Protein AF-A0A268TQ24-F1 (afdb_monomer_lite)

Secondary structure (DSSP, 8-state):
------HHHHHHHHHHHTT--GGGEEEETTEEEETTTEEEEE-SSEEEEEEEEEEE-SSSEEEEEEEEEEEEEEETTEEEEEEEEEEE-

pLDDT: mean 83.7, std 11.52, range [35.84, 94.69]

Sequence (89 aa):
MMETLAPNKIFASILLSMGKDPNRMRKQEGVYKYGNKVIFYPKANILTTKEHISKYMGWGYERLTEEKDFLITILPNKIQLKQVKTITY

Foldseek 3Di:
DPDPPDPLRVVCQVCVVVVHHPVQWDDDPQWIDRPPFWIWHDDDFKIKIKGWDWDDDPPDTDIKIKIWIWGWDDDPVDIDTDTDDIDID

Structure (mmCIF, N/CA/C/O backbone):
data_AF-A0A268TQ24-F1
#
_entry.id   AF-A0A268TQ24-F1
#
loop_
_atom_site.group_PDB
_atom_site.id
_atom_site.type_symbol
_atom_site.label_atom_id
_atom_site.label_alt_id
_atom_site.label_comp_id
_atom_site.label_asym_id
_atom_site.label_entity_id
_atom_site.label_seq_id
_atom_site.pdbx_PDB_ins_code
_atom_site.Cartn_x
_atom_site.Cartn_y
_atom_site.Cartn_z
_atom_site.occupancy
_atom_site.B_iso_or_equiv
_atom_site.auth_seq_id
_atom_site.auth_comp_id
_atom_site.auth_asym_id
_atom_site.auth_atom_id
_atom_site.pdbx_PDB_model_num
ATOM 1 N N . MET A 1 1 ? -21.627 0.409 21.352 1.00 35.84 1 MET A N 1
ATOM 2 C CA . MET A 1 1 ? -20.217 0.262 21.771 1.00 35.84 1 MET A CA 1
ATOM 3 C C . MET A 1 1 ? -19.364 0.288 20.517 1.00 35.84 1 MET A C 1
ATOM 5 O O . MET A 1 1 ? -19.603 -0.529 19.641 1.00 35.84 1 MET A O 1
ATOM 9 N N . MET A 1 2 ? -18.462 1.261 20.373 1.00 40.41 2 MET A N 1
ATOM 10 C CA . MET A 1 2 ? -17.476 1.250 19.286 1.00 40.41 2 MET A CA 1
ATOM 11 C C . MET A 1 2 ? -16.446 0.176 19.628 1.00 40.41 2 MET A C 1
ATOM 13 O O . MET A 1 2 ? -15.643 0.371 20.536 1.00 40.41 2 MET A O 1
ATOM 17 N N . GLU A 1 3 ? -16.503 -0.970 18.954 1.00 45.81 3 GLU A N 1
ATOM 18 C CA . GLU A 1 3 ? -15.416 -1.941 19.018 1.00 45.81 3 GLU A CA 1
ATOM 19 C C . GLU A 1 3 ? -14.161 -1.275 18.451 1.00 45.81 3 GLU A C 1
ATOM 21 O O . GLU A 1 3 ? -14.076 -0.963 17.261 1.00 45.81 3 GLU A O 1
ATOM 26 N N . THR A 1 4 ? -13.186 -1.009 19.313 1.00 48.09 4 THR A N 1
ATOM 27 C CA . THR A 1 4 ? -11.857 -0.566 18.909 1.00 48.09 4 THR A CA 1
ATOM 28 C C . THR A 1 4 ? -11.222 -1.696 18.104 1.00 48.09 4 THR A C 1
ATOM 30 O O . THR A 1 4 ? -10.694 -2.663 18.652 1.00 48.09 4 THR A O 1
ATOM 33 N N . LEU A 1 5 ? -11.319 -1.611 16.775 1.00 54.72 5 LEU A N 1
ATOM 34 C CA . LEU A 1 5 ? -10.674 -2.554 15.870 1.00 54.72 5 LEU A CA 1
ATOM 35 C C . LEU A 1 5 ? -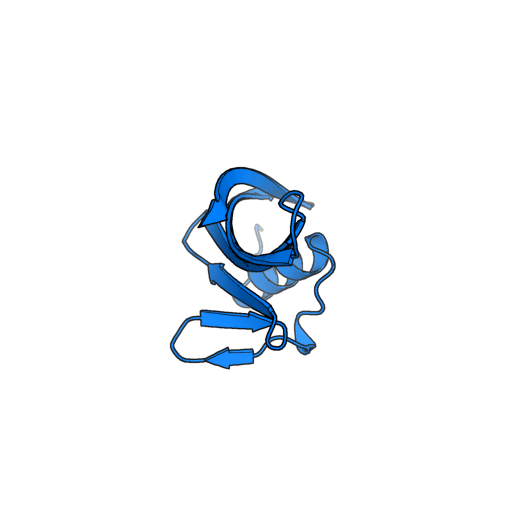9.177 -2.596 16.195 1.00 54.72 5 LEU A C 1
ATOM 37 O O . LEU A 1 5 ? -8.487 -1.581 16.117 1.00 54.72 5 LEU A O 1
ATOM 41 N N . ALA A 1 6 ? -8.674 -3.779 16.555 1.00 61.19 6 ALA A N 1
ATOM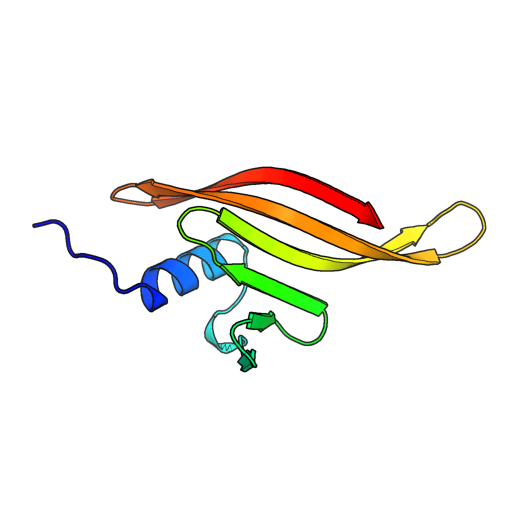 42 C CA . ALA A 1 6 ? -7.249 -3.969 16.790 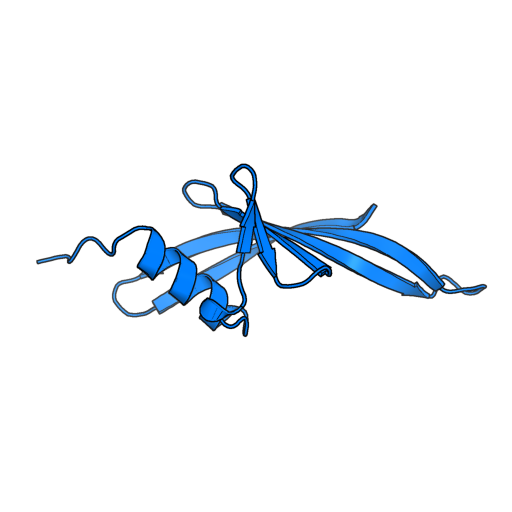1.00 61.19 6 ALA A CA 1
ATOM 43 C C . ALA A 1 6 ? -6.446 -3.466 15.567 1.00 61.19 6 ALA A C 1
ATOM 45 O O . ALA A 1 6 ? -6.862 -3.739 14.434 1.00 61.19 6 ALA A O 1
ATOM 46 N N . PRO A 1 7 ? -5.289 -2.799 15.751 1.00 61.50 7 PRO A N 1
ATOM 47 C CA . PRO A 1 7 ? -4.487 -2.245 14.653 1.00 61.50 7 PRO A CA 1
ATOM 48 C C . PRO A 1 7 ? -4.212 -3.238 13.510 1.00 61.50 7 PRO A C 1
ATOM 50 O O . PRO A 1 7 ? -4.212 -2.864 12.338 1.00 61.50 7 PRO A O 1
ATOM 53 N N . ASN A 1 8 ? -4.083 -4.529 13.835 1.00 70.19 8 ASN A N 1
ATOM 54 C CA . ASN A 1 8 ? -3.904 -5.606 12.858 1.00 70.19 8 ASN A CA 1
ATOM 55 C C . ASN A 1 8 ? -5.129 -5.812 11.946 1.00 70.19 8 ASN A C 1
ATOM 57 O O . ASN A 1 8 ? -4.959 -6.062 10.755 1.00 70.19 8 ASN A O 1
ATOM 61 N N . LYS A 1 9 ? -6.357 -5.683 12.472 1.00 73.69 9 LYS A N 1
ATOM 62 C CA . LYS A 1 9 ? -7.600 -5.806 11.687 1.00 73.69 9 LYS A CA 1
ATOM 63 C C . LYS A 1 9 ? -7.784 -4.611 10.752 1.00 73.69 9 LYS A C 1
ATOM 65 O O . LYS A 1 9 ? -8.137 -4.801 9.595 1.00 73.69 9 LYS A O 1
ATOM 70 N N . ILE A 1 10 ? -7.491 -3.397 11.226 1.00 77.25 10 ILE A N 1
ATOM 71 C CA . ILE A 1 10 ? -7.538 -2.175 10.404 1.00 77.25 10 ILE A CA 1
ATOM 72 C C . ILE A 1 10 ? -6.553 -2.292 9.240 1.00 77.25 10 ILE A C 1
ATOM 74 O O . ILE A 1 10 ? -6.928 -2.077 8.089 1.00 77.25 10 ILE A O 1
ATOM 78 N N . PHE A 1 11 ? -5.310 -2.685 9.525 1.00 79.56 11 PHE A N 1
ATOM 79 C CA . PHE A 1 11 ? -4.289 -2.850 8.495 1.00 79.56 11 PHE A CA 1
ATOM 80 C C . PHE A 1 11 ? -4.645 -3.953 7.488 1.00 79.56 11 PHE A C 1
ATOM 82 O O . PHE A 1 11 ? -4.513 -3.742 6.287 1.00 79.56 11 PHE A O 1
ATOM 89 N N . ALA A 1 12 ? -5.178 -5.092 7.941 1.00 82.44 12 ALA A N 1
ATOM 90 C CA . ALA A 1 12 ? -5.671 -6.141 7.048 1.00 82.44 12 ALA A CA 1
ATOM 91 C C . ALA A 1 12 ? -6.795 -5.639 6.122 1.00 82.44 12 ALA A C 1
ATOM 93 O O . ALA A 1 12 ? -6.753 -5.883 4.919 1.00 82.44 12 ALA A O 1
ATOM 94 N N . SER A 1 13 ? -7.759 -4.880 6.647 1.00 83.31 13 SER A N 1
ATOM 95 C CA . SER A 1 13 ? -8.844 -4.295 5.849 1.00 83.31 13 SER A CA 1
ATOM 96 C C . SER A 1 13 ? -8.3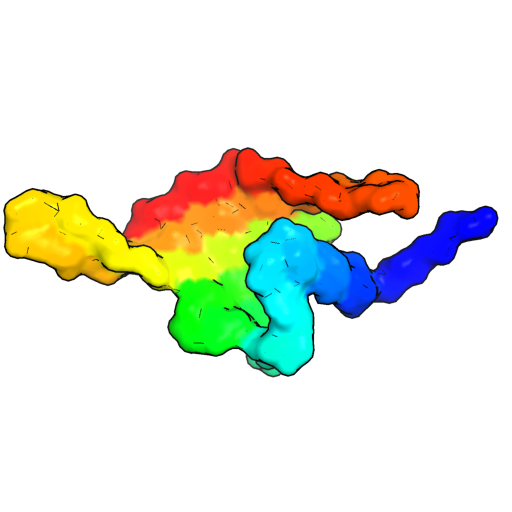51 -3.259 4.834 1.00 83.31 13 SER A C 1
ATOM 98 O O . SER A 1 13 ? -8.873 -3.196 3.722 1.00 83.31 13 SER A O 1
ATOM 100 N N . ILE A 1 14 ? -7.328 -2.473 5.182 1.00 84.38 14 ILE A N 1
ATOM 101 C CA . ILE A 1 14 ? -6.652 -1.553 4.253 1.00 84.38 14 ILE A CA 1
ATOM 102 C C . ILE A 1 14 ? -5.990 -2.328 3.109 1.00 84.38 14 ILE A C 1
ATOM 104 O O . ILE A 1 14 ? -6.125 -1.964 1.947 1.00 84.38 14 ILE A O 1
ATOM 108 N N . LEU A 1 15 ? -5.289 -3.419 3.412 1.00 86.00 15 LEU A N 1
ATOM 109 C CA . LEU A 1 15 ? -4.665 -4.247 2.380 1.00 86.00 15 LEU A CA 1
ATOM 110 C C . LEU A 1 15 ? -5.709 -4.860 1.442 1.00 86.00 15 LEU A C 1
ATOM 112 O O . LEU A 1 15 ? -5.535 -4.814 0.223 1.00 86.00 15 LEU A O 1
ATOM 116 N N . LEU A 1 16 ? -6.817 -5.358 1.996 1.00 87.00 16 LEU A N 1
ATOM 117 C CA . LEU A 1 16 ? -7.929 -5.901 1.215 1.00 87.00 16 LEU A CA 1
ATOM 118 C C . LEU A 1 16 ? -8.559 -4.847 0.295 1.00 87.00 16 LEU A C 1
ATOM 120 O O . LEU A 1 16 ? -8.826 -5.157 -0.865 1.00 87.00 16 LEU A O 1
ATOM 124 N N . SER A 1 17 ? -8.737 -3.600 0.750 1.00 84.44 17 SER A N 1
ATOM 125 C CA . SER A 1 17 ? -9.263 -2.524 -0.108 1.00 84.44 17 SER A CA 1
ATOM 126 C C . SER A 1 17 ? -8.305 -2.132 -1.240 1.00 84.44 17 SER A C 1
ATOM 128 O O . SER A 1 17 ? -8.747 -1.639 -2.274 1.00 84.44 17 SER A O 1
ATOM 130 N N . MET A 1 18 ? -7.009 -2.418 -1.087 1.00 83.25 18 MET A N 1
ATOM 131 C CA . MET A 1 18 ? -5.988 -2.286 -2.133 1.00 83.25 18 MET A CA 1
ATOM 132 C C . MET A 1 18 ? -5.824 -3.552 -3.000 1.00 83.25 18 MET A C 1
ATOM 134 O O . MET A 1 18 ? -4.898 -3.624 -3.813 1.00 83.25 18 MET A O 1
ATOM 138 N N . GLY A 1 19 ? -6.667 -4.575 -2.817 1.00 86.12 19 GLY A N 1
ATOM 139 C CA . GLY A 1 19 ? -6.583 -5.846 -3.545 1.00 86.12 19 GLY A CA 1
ATOM 140 C C . GLY A 1 19 ? -5.361 -6.698 -3.176 1.00 86.12 19 GLY A C 1
ATOM 141 O O . GLY A 1 19 ? -4.872 -7.475 -3.999 1.00 86.12 19 GLY A O 1
ATOM 142 N N . LYS A 1 20 ? -4.816 -6.532 -1.966 1.00 86.44 20 LYS A N 1
ATOM 143 C CA . LYS A 1 20 ? -3.669 -7.292 -1.451 1.00 86.44 20 LYS A CA 1
ATOM 144 C C . LYS A 1 20 ? -4.136 -8.264 -0.373 1.00 86.44 20 LYS A C 1
ATOM 146 O O . LYS A 1 20 ? -4.791 -7.864 0.582 1.00 86.44 20 LYS A O 1
ATOM 151 N N . ASP A 1 21 ? -3.756 -9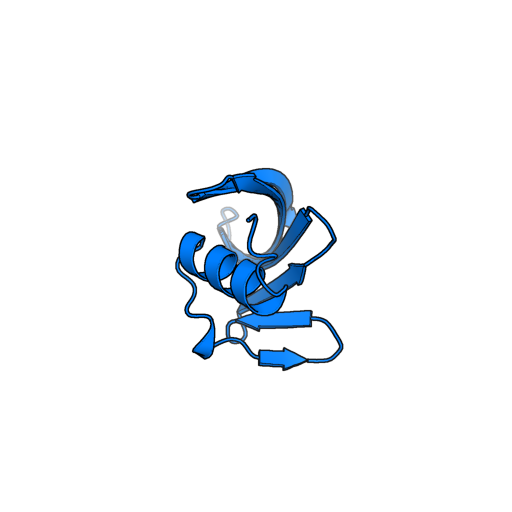.533 -0.507 1.00 86.62 21 ASP A N 1
ATOM 152 C CA . AS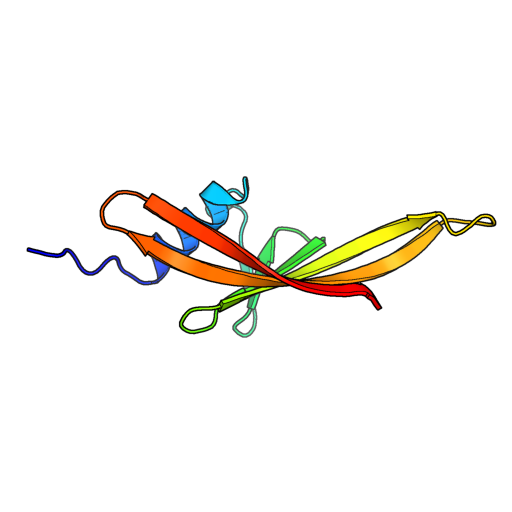P A 1 21 ? -4.040 -10.562 0.498 1.00 86.62 21 ASP A CA 1
ATOM 153 C C . ASP A 1 21 ? -3.150 -10.355 1.743 1.00 86.62 21 ASP A C 1
ATOM 155 O O . ASP A 1 21 ? -1.922 -10.494 1.635 1.00 86.62 21 ASP A O 1
ATOM 159 N N . PRO A 1 22 ? -3.721 -10.047 2.925 1.00 84.38 22 PRO A N 1
ATOM 160 C CA . PRO A 1 22 ? -2.951 -9.849 4.150 1.00 84.38 22 PRO A CA 1
ATOM 161 C C . PRO A 1 22 ? -2.117 -11.071 4.551 1.00 84.38 22 PRO A C 1
ATOM 163 O O . PRO A 1 22 ? -1.053 -10.904 5.141 1.00 84.38 22 PRO A O 1
ATOM 166 N N . ASN A 1 23 ? -2.536 -12.289 4.189 1.00 84.50 23 ASN A N 1
ATOM 167 C CA . ASN A 1 23 ? -1.811 -13.521 4.525 1.00 84.50 23 ASN A CA 1
ATOM 168 C C . ASN A 1 23 ? -0.505 -13.678 3.736 1.00 84.50 23 ASN A C 1
ATOM 170 O O . ASN A 1 23 ? 0.374 -14.446 4.119 1.00 84.50 23 ASN A O 1
ATOM 174 N N . ARG A 1 24 ? -0.358 -12.941 2.630 1.00 84.31 24 ARG A N 1
ATOM 175 C CA . ARG A 1 24 ? 0.869 -12.911 1.821 1.00 84.31 24 ARG A CA 1
ATOM 176 C C . ARG A 1 24 ? 1.850 -11.830 2.277 1.00 84.31 24 ARG A C 1
ATOM 178 O O . ARG A 1 24 ? 2.923 -11.698 1.683 1.00 84.31 24 ARG A O 1
ATOM 185 N N . MET A 1 25 ? 1.501 -11.059 3.307 1.00 84.44 25 MET A N 1
ATOM 186 C CA . MET A 1 25 ? 2.375 -10.038 3.873 1.00 84.44 25 MET A CA 1
ATOM 187 C C . MET A 1 25 ? 3.422 -10.644 4.794 1.00 84.44 25 MET A C 1
ATOM 189 O O . MET A 1 25 ? 3.159 -11.569 5.558 1.00 84.44 25 MET A O 1
ATOM 193 N N . ARG A 1 26 ? 4.617 -10.057 4.776 1.00 84.81 26 ARG A N 1
ATOM 194 C CA . ARG A 1 26 ? 5.678 -10.358 5.740 1.00 84.81 26 ARG A CA 1
ATOM 195 C C . ARG A 1 26 ? 6.086 -9.079 6.453 1.00 84.81 26 ARG A C 1
ATOM 197 O O . ARG A 1 26 ? 6.311 -8.060 5.803 1.00 84.81 26 ARG A O 1
ATOM 204 N N . LYS A 1 27 ? 6.186 -9.129 7.780 1.00 81.94 27 LYS A N 1
ATOM 205 C CA . LYS A 1 27 ? 6.721 -8.029 8.589 1.00 81.94 27 LYS A CA 1
ATOM 206 C C . LYS A 1 27 ? 8.223 -8.237 8.766 1.00 81.94 27 LYS A C 1
ATOM 208 O O . LYS A 1 27 ? 8.637 -9.297 9.221 1.00 81.94 27 LYS A O 1
ATOM 213 N N . GLN A 1 28 ? 9.027 -7.242 8.415 1.00 78.06 28 GLN A N 1
ATOM 214 C CA . GLN A 1 28 ? 10.482 -7.262 8.579 1.00 78.06 28 GLN A CA 1
ATOM 215 C C . GLN A 1 28 ? 10.921 -5.878 9.055 1.00 78.06 28 GLN A C 1
ATOM 217 O O . GLN A 1 28 ? 10.548 -4.898 8.426 1.00 78.06 28 GLN A O 1
ATOM 222 N N . GLU A 1 29 ? 11.657 -5.785 10.167 1.00 75.56 29 GLU A N 1
ATOM 223 C CA . GLU A 1 29 ? 12.255 -4.522 10.657 1.00 75.56 29 GLU A CA 1
ATOM 224 C C . GLU A 1 29 ? 11.274 -3.329 10.734 1.00 75.56 29 GLU A C 1
ATOM 226 O O . GLU A 1 29 ? 11.589 -2.201 10.374 1.00 75.56 29 GLU A O 1
ATOM 231 N N . GLY A 1 30 ? 10.037 -3.579 11.176 1.00 71.19 30 GLY A N 1
ATOM 232 C CA . GLY A 1 30 ? 9.017 -2.531 11.322 1.00 71.19 30 GLY A CA 1
ATOM 233 C C . GLY A 1 30 ? 8.288 -2.135 10.031 1.00 71.19 30 GLY A C 1
ATOM 234 O O . GLY A 1 30 ? 7.330 -1.369 10.105 1.00 71.19 30 GLY A O 1
ATOM 235 N N . VAL A 1 31 ? 8.653 -2.704 8.878 1.00 80.12 31 VAL A N 1
ATOM 236 C CA . VAL A 1 31 ? 7.947 -2.515 7.601 1.00 80.12 31 VAL A CA 1
ATOM 237 C C . VAL A 1 31 ? 7.155 -3.756 7.208 1.00 80.12 31 VAL A C 1
ATOM 239 O O . VAL A 1 31 ? 7.487 -4.878 7.602 1.00 80.12 31 VAL A O 1
ATOM 242 N N . TYR A 1 32 ? 6.112 -3.569 6.400 1.00 86.38 32 TYR A N 1
ATOM 243 C CA . TYR A 1 32 ? 5.346 -4.681 5.845 1.00 86.38 32 TYR A CA 1
ATOM 244 C C . TYR A 1 32 ? 5.622 -4.814 4.349 1.00 86.38 32 TYR A C 1
ATOM 246 O O . TYR A 1 32 ? 5.525 -3.843 3.607 1.00 86.38 32 TYR A O 1
ATOM 254 N N . LYS A 1 33 ? 5.963 -6.015 3.887 1.00 86.88 33 LYS A N 1
ATOM 255 C CA . LYS A 1 33 ? 6.312 -6.297 2.489 1.00 86.88 33 LYS A CA 1
ATOM 256 C C . LYS A 1 33 ? 5.281 -7.222 1.851 1.00 86.88 33 LYS A C 1
ATOM 258 O O . LYS A 1 33 ? 4.915 -8.233 2.450 1.00 86.88 33 LYS A O 1
ATOM 263 N N . TYR A 1 34 ? 4.873 -6.903 0.623 1.00 86.56 34 TYR A N 1
ATOM 264 C CA . TYR A 1 34 ? 4.055 -7.764 -0.233 1.00 86.56 34 TYR A CA 1
ATOM 265 C C . TYR A 1 34 ? 4.897 -8.268 -1.408 1.00 86.56 34 TYR A C 1
ATOM 267 O O . TYR A 1 34 ? 5.166 -7.543 -2.376 1.00 86.56 34 TYR A O 1
ATOM 275 N N . GLY A 1 35 ? 5.344 -9.521 -1.307 1.00 81.38 35 GLY A N 1
ATOM 276 C CA . GLY A 1 35 ? 6.356 -10.069 -2.211 1.00 81.38 35 GLY A CA 1
ATOM 277 C C . GLY A 1 35 ? 7.642 -9.228 -2.216 1.00 81.38 35 GLY A C 1
ATOM 278 O O . GLY A 1 35 ? 7.985 -8.594 -1.222 1.00 81.38 35 GLY A O 1
ATOM 279 N N . ASN A 1 36 ? 8.328 -9.186 -3.361 1.00 76.69 36 ASN A N 1
ATOM 280 C CA . ASN A 1 36 ? 9.558 -8.400 -3.551 1.00 76.69 36 ASN A CA 1
ATOM 281 C C . ASN A 1 36 ? 9.306 -7.034 -4.214 1.00 76.69 36 ASN A C 1
ATOM 283 O O . ASN A 1 36 ? 10.244 -6.404 -4.698 1.00 76.69 36 ASN A O 1
ATOM 287 N N . LYS A 1 37 ? 8.038 -6.614 -4.327 1.00 79.12 37 LYS A N 1
ATOM 288 C CA . LYS A 1 37 ? 7.641 -5.493 -5.194 1.00 79.12 37 LYS A CA 1
ATOM 289 C C . LYS A 1 37 ? 7.086 -4.290 -4.450 1.00 79.12 37 LYS A C 1
ATOM 291 O O . LYS A 1 37 ? 7.282 -3.185 -4.937 1.00 79.12 37 LYS A O 1
ATOM 296 N N . VAL A 1 38 ? 6.403 -4.495 -3.320 1.00 86.94 38 VAL A N 1
ATOM 297 C CA . VAL A 1 38 ? 5.705 -3.414 -2.610 1.00 86.94 38 VAL A CA 1
ATOM 298 C C . VAL A 1 38 ? 6.046 -3.442 -1.126 1.00 86.94 38 VAL A C 1
ATOM 300 O O . VAL A 1 38 ? 5.971 -4.492 -0.483 1.00 86.94 38 VAL A O 1
ATOM 303 N N . ILE A 1 39 ? 6.395 -2.281 -0.586 1.00 89.38 39 ILE A N 1
ATOM 304 C CA . ILE A 1 39 ? 6.664 -2.054 0.834 1.00 89.38 39 ILE A CA 1
ATOM 305 C C . ILE A 1 39 ? 5.625 -1.068 1.369 1.00 89.38 39 ILE A C 1
ATOM 307 O O . ILE A 1 39 ? 5.311 -0.076 0.718 1.00 89.38 39 ILE A O 1
ATOM 311 N N . PHE A 1 40 ? 5.100 -1.343 2.557 1.00 89.19 40 PHE A N 1
ATOM 312 C CA . PHE A 1 40 ? 4.085 -0.560 3.246 1.00 89.19 40 PHE A CA 1
ATOM 313 C C . PHE A 1 40 ? 4.648 -0.032 4.565 1.00 89.19 40 PHE A C 1
ATOM 315 O O . PHE A 1 40 ? 5.158 -0.798 5.391 1.00 89.19 40 PHE A O 1
ATOM 322 N N . TYR A 1 41 ? 4.488 1.271 4.771 1.00 88.25 41 TYR A N 1
ATOM 323 C CA . TYR A 1 41 ? 4.881 1.998 5.972 1.00 88.25 41 TYR A CA 1
ATOM 324 C C . TYR A 1 41 ? 3.623 2.610 6.602 1.00 88.25 41 TYR A C 1
ATOM 326 O O . TYR A 1 41 ? 3.246 3.740 6.271 1.00 88.25 41 TYR A O 1
ATOM 334 N N . PRO A 1 42 ? 2.912 1.862 7.462 1.00 83.31 42 PRO A N 1
ATOM 335 C CA . PRO A 1 42 ? 1.765 2.405 8.172 1.00 83.31 42 PRO A CA 1
ATOM 336 C C . PRO A 1 42 ? 2.227 3.419 9.226 1.00 83.31 42 PRO A C 1
ATOM 338 O O . PRO A 1 42 ? 3.067 3.120 10.073 1.00 83.31 42 PRO A O 1
ATOM 341 N N . LYS A 1 43 ? 1.654 4.619 9.172 1.00 82.75 43 LYS A N 1
ATOM 342 C CA . LYS A 1 43 ? 1.726 5.680 10.187 1.00 82.75 43 LYS A CA 1
ATOM 343 C C . LYS A 1 43 ? 0.316 5.890 10.761 1.00 82.75 43 LYS A C 1
ATOM 345 O O . LYS A 1 43 ? -0.626 5.235 10.326 1.00 82.75 43 LYS A O 1
ATOM 350 N N . ALA A 1 44 ? 0.154 6.797 11.728 1.00 80.00 44 ALA A N 1
ATOM 351 C CA . ALA A 1 44 ? -1.101 6.968 12.476 1.00 80.00 44 ALA A CA 1
ATOM 352 C C . ALA A 1 44 ? -2.365 7.056 11.590 1.00 80.00 44 ALA A C 1
ATOM 354 O O . ALA A 1 44 ? -3.312 6.302 11.789 1.00 80.00 44 ALA A O 1
ATOM 355 N N . ASN A 1 45 ? -2.368 7.941 10.592 1.00 85.19 45 ASN A N 1
ATOM 356 C CA . ASN A 1 45 ? -3.480 8.149 9.654 1.00 85.19 45 ASN A CA 1
ATOM 357 C C . ASN A 1 45 ? -3.038 8.147 8.181 1.00 85.19 45 ASN A C 1
ATOM 359 O O . ASN A 1 45 ? -3.832 8.462 7.296 1.00 85.19 45 ASN A O 1
ATOM 363 N N . ILE A 1 46 ? -1.777 7.808 7.915 1.00 89.94 46 ILE A N 1
ATOM 364 C CA . ILE A 1 46 ? -1.196 7.774 6.574 1.00 89.94 46 ILE A CA 1
ATOM 365 C C . ILE A 1 46 ? -0.609 6.390 6.337 1.00 89.94 46 ILE A C 1
ATOM 367 O O . ILE A 1 46 ? 0.103 5.855 7.185 1.00 89.94 46 ILE A O 1
ATOM 371 N N . LEU A 1 47 ? -0.868 5.829 5.164 1.00 90.19 47 LEU A N 1
ATOM 372 C CA . LEU A 1 47 ? -0.146 4.681 4.644 1.00 90.19 47 LEU A CA 1
ATOM 373 C C . LEU A 1 47 ? 0.754 5.143 3.508 1.00 90.19 47 LEU A C 1
ATOM 375 O O . LEU A 1 47 ? 0.251 5.571 2.473 1.00 90.19 47 LEU A O 1
ATOM 379 N N . THR A 1 48 ? 2.064 5.003 3.678 1.00 91.50 48 THR A N 1
ATOM 380 C CA . THR A 1 48 ? 2.999 5.168 2.563 1.00 91.50 48 THR A CA 1
ATOM 381 C C . THR A 1 48 ? 3.240 3.808 1.916 1.00 91.50 48 THR A C 1
ATOM 383 O O . THR A 1 48 ? 3.539 2.830 2.608 1.00 91.50 48 THR A O 1
ATOM 386 N N . THR A 1 49 ? 3.129 3.729 0.595 1.00 92.75 49 THR A N 1
ATOM 387 C CA . THR A 1 49 ? 3.488 2.545 -0.191 1.00 92.75 49 THR A CA 1
ATOM 388 C C . THR A 1 49 ? 4.642 2.869 -1.115 1.00 92.75 49 THR A C 1
ATOM 390 O O . THR A 1 49 ? 4.613 3.901 -1.777 1.00 92.75 49 THR A O 1
ATOM 393 N N . LYS A 1 50 ? 5.614 1.969 -1.204 1.00 92.69 50 LYS A N 1
ATOM 394 C CA . LYS A 1 50 ? 6.768 2.088 -2.089 1.00 92.69 50 LYS A CA 1
ATOM 395 C C . LYS A 1 50 ? 6.821 0.880 -3.008 1.00 92.69 50 LYS A C 1
ATOM 397 O O . LYS A 1 50 ? 6.872 -0.250 -2.519 1.00 92.69 50 LYS A O 1
ATOM 402 N N . GLU A 1 51 ? 6.802 1.105 -4.313 1.00 92.31 51 GLU A N 1
ATOM 403 C CA . GLU A 1 51 ? 6.834 0.044 -5.317 1.00 92.31 51 GLU A CA 1
ATOM 404 C C . GLU A 1 51 ? 7.806 0.344 -6.455 1.00 92.31 51 GLU A C 1
ATOM 406 O O . GLU A 1 51 ? 8.038 1.494 -6.812 1.00 92.31 51 GLU A O 1
ATOM 411 N N . HIS A 1 52 ? 8.401 -0.702 -7.027 1.00 89.31 52 HIS A N 1
ATOM 412 C CA . HIS A 1 52 ? 9.197 -0.549 -8.242 1.00 89.31 52 HIS A CA 1
ATOM 413 C C . HIS A 1 52 ? 8.291 -0.604 -9.465 1.00 89.31 52 HIS A C 1
ATOM 415 O O . HIS A 1 52 ? 7.568 -1.587 -9.654 1.00 89.31 52 HIS A O 1
ATOM 421 N N . ILE A 1 53 ? 8.394 0.408 -10.319 1.00 89.12 53 ILE A N 1
ATOM 422 C CA . ILE A 1 53 ? 7.669 0.490 -11.583 1.00 89.12 53 ILE A CA 1
ATOM 423 C C . ILE A 1 53 ? 8.654 0.486 -12.751 1.00 89.12 53 ILE A C 1
ATOM 425 O O . ILE A 1 53 ? 9.798 0.924 -12.629 1.00 89.12 53 ILE A O 1
ATOM 429 N N . SER A 1 54 ? 8.207 -0.019 -13.895 1.00 89.06 54 SER A N 1
ATOM 430 C CA . SER A 1 54 ? 8.949 0.073 -15.150 1.00 89.06 54 SER A CA 1
ATOM 431 C C . SER A 1 54 ? 8.237 1.065 -16.051 1.00 89.06 54 SER A C 1
ATOM 433 O O . SER A 1 54 ? 7.060 0.874 -16.357 1.00 89.06 54 SER A O 1
ATOM 435 N N . LYS A 1 55 ? 8.934 2.124 -16.463 1.00 89.38 55 LYS A N 1
ATOM 436 C CA . LYS A 1 55 ? 8.375 3.167 -17.327 1.00 89.38 55 LYS A CA 1
ATOM 437 C C . LYS A 1 55 ? 9.167 3.244 -18.623 1.00 89.38 55 LYS A C 1
ATOM 439 O O . LYS A 1 55 ? 10.394 3.221 -18.604 1.00 89.38 55 LYS A O 1
ATOM 444 N N . TYR A 1 56 ? 8.457 3.312 -19.744 1.00 89.06 56 TYR A N 1
ATOM 445 C CA . TYR A 1 56 ? 9.075 3.513 -21.048 1.00 89.06 56 TYR A CA 1
ATOM 446 C C . TYR A 1 56 ? 9.401 4.996 -21.253 1.00 89.06 56 TYR A C 1
ATOM 448 O O . TYR A 1 56 ? 8.529 5.846 -21.072 1.00 89.06 56 TYR A O 1
ATOM 456 N N . MET A 1 57 ? 10.646 5.291 -21.630 1.00 88.12 57 MET A N 1
ATOM 457 C CA . MET A 1 57 ? 11.185 6.654 -21.753 1.00 88.12 57 MET A CA 1
ATOM 458 C C . MET A 1 57 ? 11.548 7.028 -23.204 1.00 88.12 57 MET A C 1
ATOM 460 O O . MET A 1 57 ? 12.293 7.970 -23.430 1.00 88.12 57 MET A O 1
ATOM 464 N N . GLY A 1 58 ? 11.043 6.291 -24.201 1.00 88.50 58 GLY A N 1
ATOM 465 C CA . GLY A 1 58 ? 11.296 6.548 -25.630 1.00 88.50 58 GLY A CA 1
ATOM 466 C C . GLY A 1 58 ? 12.462 5.754 -26.232 1.00 88.50 58 GLY A C 1
ATOM 467 O O . GLY A 1 58 ? 12.401 5.376 -27.396 1.00 88.50 58 GLY A O 1
ATOM 468 N N . TRP A 1 59 ? 13.485 5.417 -25.443 1.00 88.12 59 TRP A N 1
ATOM 469 C CA . TRP A 1 59 ? 14.649 4.608 -25.871 1.00 88.12 59 TRP A CA 1
ATOM 470 C C . TRP A 1 59 ? 14.807 3.297 -25.093 1.00 88.12 59 TRP A C 1
ATOM 472 O O . TRP A 1 59 ? 15.632 2.458 -25.441 1.00 88.12 59 TRP A O 1
ATOM 482 N N . GLY A 1 60 ? 14.003 3.090 -24.052 1.00 91.12 60 GLY A N 1
ATOM 483 C CA . GLY A 1 60 ? 14.073 1.895 -23.224 1.00 91.12 60 GLY A CA 1
ATOM 484 C C . GLY A 1 60 ? 13.111 1.940 -22.048 1.00 91.12 60 GLY A C 1
ATOM 485 O O . GLY A 1 60 ? 12.369 2.910 -21.862 1.00 91.12 60 GLY A O 1
ATOM 486 N N . TYR A 1 61 ? 13.126 0.864 -21.265 1.00 91.50 61 TYR A N 1
ATOM 487 C CA . TYR A 1 61 ? 12.434 0.794 -19.985 1.00 91.50 61 TYR A CA 1
ATOM 488 C C . TYR A 1 61 ? 13.405 1.128 -18.866 1.00 91.50 61 TYR A C 1
ATOM 490 O O . TYR A 1 61 ? 14.416 0.449 -18.692 1.00 91.50 61 TYR A O 1
ATOM 498 N N . GLU A 1 62 ? 13.056 2.128 -18.073 1.00 91.88 62 GLU A N 1
ATOM 499 C CA . GLU A 1 62 ? 13.770 2.446 -16.847 1.00 91.88 62 GLU A CA 1
ATOM 500 C C . GLU A 1 62 ? 13.016 1.887 -15.648 1.00 91.88 62 GLU A C 1
ATOM 502 O O . GLU A 1 62 ? 11.779 1.851 -15.608 1.00 91.88 62 GLU A O 1
ATOM 507 N N . ARG A 1 63 ? 13.781 1.410 -14.666 1.00 89.50 63 ARG A N 1
ATOM 508 C CA . ARG A 1 63 ? 13.244 0.945 -13.394 1.00 89.50 63 ARG A CA 1
ATOM 509 C C . ARG A 1 63 ? 13.250 2.116 -12.426 1.00 89.50 63 ARG A C 1
ATOM 511 O O . ARG A 1 63 ? 14.308 2.522 -11.962 1.00 89.50 63 ARG A O 1
ATOM 518 N N . LEU A 1 64 ? 12.062 2.607 -12.117 1.00 90.75 64 LEU A N 1
ATOM 519 C CA . LEU A 1 64 ? 11.844 3.695 -11.178 1.00 90.75 64 LEU A CA 1
ATOM 520 C C . LEU A 1 64 ? 11.242 3.147 -9.889 1.00 90.75 64 LEU A C 1
ATOM 522 O O . LEU A 1 64 ? 10.764 2.007 -9.812 1.00 90.75 64 LEU A O 1
ATOM 526 N N . THR A 1 65 ? 11.258 3.976 -8.865 1.00 91.25 65 THR A N 1
ATOM 527 C CA . THR A 1 65 ? 10.588 3.728 -7.603 1.00 91.25 65 THR A CA 1
ATOM 528 C C . THR A 1 65 ? 9.478 4.745 -7.430 1.00 91.25 65 THR A C 1
ATOM 530 O O . THR A 1 65 ? 9.691 5.951 -7.499 1.00 91.25 65 THR A O 1
ATOM 533 N N . GLU A 1 66 ? 8.270 4.248 -7.212 1.00 93.88 66 GLU A N 1
ATOM 534 C CA . GLU A 1 66 ? 7.096 5.061 -6.958 1.00 93.88 66 GLU A CA 1
ATOM 535 C C . GLU A 1 66 ? 6.719 4.971 -5.484 1.00 93.88 66 GLU A C 1
ATOM 537 O O . GLU A 1 66 ? 6.561 3.887 -4.919 1.00 93.88 66 GLU A O 1
ATOM 542 N N . GLU A 1 67 ? 6.576 6.131 -4.858 1.00 94.31 67 GLU A N 1
ATOM 543 C CA . GLU A 1 67 ? 6.139 6.284 -3.482 1.00 94.31 67 GLU A CA 1
ATOM 544 C C . GLU A 1 67 ? 4.797 7.018 -3.461 1.00 94.31 67 GLU A C 1
ATOM 546 O O . GLU A 1 67 ? 4.665 8.112 -4.016 1.00 94.31 67 GLU A O 1
ATOM 551 N N . LYS A 1 68 ? 3.784 6.412 -2.840 1.00 94.12 68 LYS A N 1
ATOM 552 C CA . LYS A 1 68 ? 2.427 6.961 -2.724 1.00 94.12 68 LYS A CA 1
ATOM 553 C C . LYS A 1 68 ? 2.039 7.084 -1.263 1.00 94.12 68 LYS A C 1
ATOM 555 O O . LYS A 1 68 ? 2.203 6.127 -0.511 1.00 94.12 68 LYS A O 1
ATOM 560 N N . ASP A 1 69 ? 1.454 8.216 -0.895 1.00 93.75 69 ASP A N 1
ATOM 561 C CA . ASP A 1 69 ? 0.845 8.402 0.421 1.00 93.75 69 ASP A CA 1
ATOM 562 C C . ASP A 1 69 ? -0.675 8.349 0.306 1.00 93.75 69 ASP A C 1
ATOM 564 O O . ASP A 1 69 ? -1.280 9.057 -0.508 1.00 93.75 69 ASP A O 1
ATOM 568 N N . PHE A 1 70 ? -1.295 7.545 1.166 1.00 91.69 70 PHE A N 1
ATOM 569 C CA . PHE A 1 70 ? -2.740 7.427 1.301 1.00 91.69 70 PHE A CA 1
ATOM 570 C C . PHE A 1 70 ? -3.174 7.921 2.674 1.00 91.69 70 PHE A C 1
ATOM 572 O O . PHE A 1 70 ? -2.768 7.368 3.695 1.00 91.69 70 PHE A O 1
ATOM 579 N N . LEU A 1 71 ? -4.044 8.926 2.702 1.00 91.81 71 LEU A N 1
ATOM 580 C CA . LEU A 1 71 ? -4.776 9.293 3.905 1.00 91.81 71 LEU A CA 1
ATOM 581 C C . LEU A 1 71 ? -5.843 8.227 4.168 1.00 91.81 71 LEU A C 1
ATOM 583 O O . LEU A 1 71 ? -6.665 7.934 3.293 1.00 91.81 71 LEU A O 1
ATOM 587 N N . ILE A 1 72 ? -5.823 7.660 5.369 1.00 89.19 72 ILE A N 1
ATOM 588 C CA . ILE A 1 72 ? -6.776 6.645 5.811 1.00 89.19 72 ILE A CA 1
ATOM 589 C C . ILE A 1 72 ? -7.896 7.337 6.584 1.00 89.19 72 ILE A C 1
ATOM 591 O O . ILE A 1 72 ? -7.653 8.059 7.550 1.00 89.19 72 ILE A O 1
ATOM 595 N N . THR A 1 73 ? -9.141 7.082 6.196 1.00 88.62 73 THR A N 1
ATOM 596 C CA . THR A 1 73 ? -10.325 7.473 6.968 1.00 88.62 73 THR A CA 1
ATOM 597 C C . THR A 1 73 ? -11.128 6.227 7.310 1.00 88.62 73 THR A C 1
ATOM 599 O O . THR A 1 73 ? -11.590 5.509 6.422 1.00 88.62 73 THR A O 1
ATOM 602 N N . ILE A 1 74 ? -11.278 5.957 8.606 1.00 83.44 74 ILE A N 1
ATOM 603 C CA . ILE A 1 74 ? -12.052 4.824 9.116 1.00 83.44 74 ILE A CA 1
ATOM 604 C C . ILE A 1 74 ? -13.453 5.336 9.439 1.00 83.44 74 ILE A C 1
ATOM 606 O O . ILE A 1 74 ? -13.630 6.164 10.328 1.00 83.44 74 ILE A O 1
ATOM 610 N N . LEU A 1 75 ? -14.442 4.859 8.693 1.00 84.12 75 LEU A N 1
ATOM 611 C CA . LEU A 1 75 ? -15.860 5.114 8.929 1.00 84.12 75 LEU A CA 1
ATOM 612 C C . LEU A 1 75 ? -16.499 3.853 9.528 1.00 84.12 75 LEU A C 1
ATOM 614 O O . LEU A 1 75 ? -15.948 2.765 9.348 1.00 84.12 75 LEU A O 1
ATOM 618 N N . PRO A 1 76 ? -17.678 3.952 10.172 1.00 79.56 76 PRO A N 1
ATOM 619 C CA . PRO A 1 76 ? -18.307 2.814 10.850 1.00 79.56 76 PRO A CA 1
ATOM 620 C C . PRO A 1 76 ? -18.436 1.545 9.991 1.00 79.56 76 PRO A C 1
ATOM 622 O O . PRO A 1 76 ? -18.276 0.445 10.505 1.00 79.56 76 PRO A O 1
ATOM 625 N N . ASN A 1 77 ? -18.653 1.701 8.677 1.00 83.44 77 ASN A N 1
ATOM 626 C CA . ASN A 1 77 ? -18.920 0.583 7.764 1.00 83.44 77 ASN A CA 1
ATOM 627 C C . ASN A 1 77 ? -17.893 0.453 6.625 1.00 83.44 77 ASN A C 1
ATOM 629 O O . ASN A 1 77 ? -18.049 -0.405 5.759 1.00 83.44 77 ASN A O 1
ATOM 633 N N . LYS A 1 78 ? -16.888 1.336 6.546 1.00 82.56 78 LYS A N 1
ATOM 634 C CA . LYS A 1 78 ? -15.925 1.334 5.433 1.00 82.56 78 LYS A CA 1
ATOM 635 C C . LYS A 1 78 ? -14.606 1.998 5.797 1.00 82.56 78 LYS A C 1
ATOM 637 O O . LYS A 1 78 ? -14.572 2.953 6.566 1.00 82.56 78 LYS A O 1
ATOM 642 N N . ILE A 1 79 ? -13.533 1.549 5.155 1.00 84.94 79 ILE A N 1
ATOM 643 C CA . ILE A 1 79 ? -12.249 2.252 5.147 1.00 84.94 79 ILE A CA 1
ATOM 644 C C . ILE A 1 79 ? -12.126 2.982 3.815 1.00 84.94 79 ILE A C 1
ATOM 646 O O . ILE A 1 79 ? -12.277 2.378 2.754 1.00 84.94 79 ILE A O 1
ATOM 650 N N . GLN A 1 80 ? -11.860 4.281 3.870 1.00 88.31 80 GLN A N 1
ATOM 651 C CA . GLN A 1 80 ? -11.554 5.092 2.700 1.00 88.31 80 GLN A CA 1
ATOM 652 C C . GLN A 1 80 ? -10.056 5.368 2.644 1.00 88.31 80 GLN A C 1
ATOM 654 O O . GLN A 1 80 ? -9.445 5.742 3.645 1.00 88.31 80 GLN A O 1
ATOM 659 N N . LEU A 1 81 ? -9.488 5.197 1.454 1.00 89.25 81 LEU A N 1
ATOM 660 C CA . LEU A 1 81 ? -8.116 5.565 1.138 1.00 89.25 81 LEU A CA 1
ATOM 661 C C . LEU A 1 81 ? -8.161 6.703 0.126 1.00 89.25 81 LEU A C 1
ATOM 663 O O . LEU A 1 81 ? -8.730 6.549 -0.954 1.00 89.25 81 LEU A O 1
ATOM 667 N N . LYS A 1 82 ? -7.569 7.844 0.470 1.00 92.56 82 LYS A N 1
ATOM 668 C CA . LYS A 1 82 ? -7.393 8.966 -0.455 1.00 92.56 82 LYS A CA 1
ATOM 669 C C . LYS A 1 82 ? -5.911 9.130 -0.741 1.00 92.56 82 LYS A C 1
ATOM 671 O O . LYS A 1 82 ? -5.153 9.451 0.167 1.00 92.56 82 LYS A O 1
ATOM 676 N N . GLN A 1 83 ? -5.503 8.933 -1.991 1.00 92.75 83 GLN A N 1
ATOM 677 C CA . GLN A 1 83 ? -4.140 9.251 -2.408 1.00 92.75 83 GLN A CA 1
ATOM 678 C C . GLN A 1 83 ? -3.925 10.765 -2.289 1.00 92.75 83 GLN A C 1
ATOM 680 O O . GLN A 1 83 ? -4.694 11.549 -2.845 1.00 92.75 83 GLN A O 1
ATOM 685 N N . VAL A 1 84 ? -2.914 11.171 -1.526 1.00 94.69 84 VAL A N 1
ATOM 686 C CA . VAL A 1 84 ? -2.585 12.585 -1.266 1.00 94.69 84 VAL A CA 1
ATOM 687 C C . VAL A 1 84 ? -1.241 12.991 -1.853 1.00 94.69 84 VAL A C 1
ATOM 689 O O . VAL A 1 84 ? -1.002 14.179 -2.053 1.00 94.69 84 VAL A O 1
ATOM 692 N N . LYS A 1 85 ? -0.369 12.022 -2.145 1.00 92.81 85 LYS A N 1
ATOM 693 C CA . LYS A 1 85 ? 0.961 12.275 -2.695 1.00 92.81 85 LYS A CA 1
ATOM 694 C C . LYS A 1 85 ? 1.403 11.131 -3.593 1.00 92.81 85 LYS A C 1
ATOM 696 O O . LYS A 1 85 ? 1.130 9.969 -3.291 1.00 92.81 85 LYS A O 1
ATOM 701 N N . THR A 1 86 ? 2.135 11.478 -4.645 1.00 93.88 86 THR A N 1
ATOM 702 C CA . THR A 1 86 ? 2.897 10.537 -5.467 1.00 93.88 86 THR A CA 1
ATOM 703 C C . THR A 1 86 ? 4.238 11.165 -5.794 1.00 93.88 86 THR A C 1
ATOM 705 O O . THR A 1 86 ? 4.289 12.312 -6.233 1.00 93.88 86 THR A O 1
ATOM 708 N N . ILE A 1 87 ? 5.314 10.428 -5.554 1.00 92.56 87 ILE A N 1
ATOM 709 C CA . ILE A 1 87 ? 6.669 10.795 -5.956 1.00 92.56 87 ILE A CA 1
ATOM 710 C C . ILE A 1 87 ? 7.232 9.623 -6.751 1.00 92.56 87 ILE A C 1
ATOM 712 O O . ILE A 1 87 ? 7.101 8.474 -6.336 1.00 92.56 87 ILE A O 1
ATOM 716 N N . THR A 1 88 ? 7.876 9.916 -7.873 1.00 91.88 88 THR A N 1
ATOM 717 C CA . THR A 1 88 ? 8.612 8.929 -8.664 1.00 91.88 88 THR A CA 1
ATOM 718 C C . THR A 1 88 ? 10.069 9.364 -8.740 1.00 91.88 88 THR A C 1
ATOM 720 O O . THR A 1 88 ? 10.326 10.524 -9.064 1.00 91.88 88 THR A O 1
ATOM 723 N N . TYR A 1 89 ? 10.996 8.464 -8.420 1.00 89.56 89 TYR A N 1
ATOM 724 C CA . TYR A 1 89 ? 12.443 8.699 -8.454 1.00 89.56 89 TYR A CA 1
ATOM 725 C C . TYR A 1 89 ? 13.230 7.426 -8.770 1.00 89.56 89 TYR A C 1
ATOM 727 O O . TYR A 1 89 ? 12.645 6.318 -8.696 1.00 89.56 89 TYR A O 1
#

Radius of gyration: 14.93 Å; chains: 1; bounding box: 35×26×48 Å